Protein AF-A0A521U6N3-F1 (afdb_monomer_lite)

Foldseek 3Di:
DQAFADDPPPPDPPQPQCLCDKDWQAQRPVAPLRIWIQHSDHSVPPVVCPCRSLRIGHKAQAWADPVCPVVDDCVRHDDAPPQWDFDQPADPVHDNVPGHTMTHGPVSVVVVPDD

Structure (mmCIF, N/CA/C/O backbone):
data_AF-A0A521U6N3-F1
#
_entry.id   AF-A0A521U6N3-F1
#
loop_
_atom_site.group_PDB
_atom_site.id
_atom_site.type_symbol
_atom_site.label_atom_id
_atom_site.label_alt_id
_atom_site.label_comp_id
_atom_site.label_asym_id
_atom_site.label_entity_id
_atom_site.label_seq_id
_atom_site.pdbx_PDB_ins_code
_atom_site.Cartn_x
_atom_site.Cartn_y
_atom_site.Cartn_z
_atom_site.occupancy
_atom_site.B_iso_or_equiv
_atom_site.auth_seq_id
_atom_site.auth_comp_id
_atom_site.auth_asym_id
_atom_site.auth_atom_id
_atom_site.pdbx_PDB_model_num
ATOM 1 N N . MET A 1 1 ? 9.136 -0.551 5.743 1.00 61.78 1 MET A N 1
ATOM 2 C CA . MET A 1 1 ? 7.955 0.059 5.097 1.00 61.78 1 MET A CA 1
ATOM 3 C C . MET A 1 1 ? 6.687 -0.440 5.786 1.00 61.78 1 MET A C 1
ATOM 5 O O . MET A 1 1 ? 5.988 -1.273 5.239 1.00 61.78 1 MET A O 1
ATOM 9 N N . ASN A 1 2 ? 6.449 -0.045 7.038 1.00 62.97 2 ASN A N 1
ATOM 10 C CA . ASN A 1 2 ? 5.240 -0.460 7.767 1.00 62.97 2 ASN A CA 1
ATOM 11 C C . ASN A 1 2 ? 4.844 0.560 8.843 1.00 62.97 2 ASN A C 1
ATOM 13 O O . ASN A 1 2 ? 4.247 0.229 9.863 1.00 62.97 2 ASN A O 1
ATOM 17 N N . GLN A 1 3 ? 5.296 1.795 8.650 1.00 71.62 3 GLN A N 1
ATOM 18 C CA . GLN A 1 3 ? 4.918 2.891 9.517 1.00 71.62 3 GLN A CA 1
ATOM 19 C C . GLN A 1 3 ? 3.553 3.394 9.045 1.00 71.62 3 GLN A C 1
ATOM 21 O O . GLN A 1 3 ? 3.327 3.429 7.827 1.00 71.62 3 GLN A O 1
ATOM 26 N N . PRO A 1 4 ? 2.649 3.739 9.974 1.00 71.81 4 PRO A N 1
ATOM 27 C CA . PRO A 1 4 ? 1.439 4.451 9.609 1.00 71.81 4 PRO A CA 1
ATOM 28 C C . PRO A 1 4 ? 1.860 5.767 8.953 1.00 71.81 4 PRO A C 1
ATOM 30 O O . PRO A 1 4 ? 2.700 6.486 9.491 1.00 71.81 4 PRO A O 1
ATOM 33 N N . CYS A 1 5 ? 1.319 6.036 7.772 1.00 79.81 5 CYS A N 1
ATOM 34 C CA . CYS A 1 5 ? 1.423 7.341 7.133 1.00 79.81 5 CYS A CA 1
ATOM 35 C C . CYS A 1 5 ? 0.112 8.095 7.323 1.00 79.81 5 CYS A C 1
ATOM 37 O O . CYS A 1 5 ? -0.946 7.491 7.536 1.00 79.81 5 CYS A O 1
ATOM 39 N N . SER A 1 6 ? 0.178 9.416 7.259 1.00 75.62 6 SER A N 1
ATOM 40 C CA . SER A 1 6 ? -0.992 10.265 7.191 1.00 75.62 6 SER A CA 1
ATOM 41 C C . SER A 1 6 ? -1.147 10.741 5.747 1.00 75.62 6 SER A C 1
ATOM 43 O O . SER A 1 6 ? -0.344 11.557 5.306 1.00 75.62 6 SER A O 1
ATOM 45 N N . PRO A 1 7 ? -2.167 10.282 4.998 1.00 71.25 7 PRO A N 1
ATOM 46 C CA . PRO A 1 7 ? -2.418 10.835 3.670 1.00 71.25 7 PRO A CA 1
ATOM 47 C C . PRO A 1 7 ? -2.572 12.359 3.790 1.00 71.25 7 PRO A C 1
ATOM 49 O O . PRO A 1 7 ? -3.298 12.865 4.657 1.00 71.25 7 PRO A O 1
ATOM 52 N N . GLY A 1 8 ? -1.795 13.098 3.004 1.00 58.94 8 GLY A N 1
ATOM 53 C CA . GLY A 1 8 ? -1.616 14.533 3.169 1.00 58.94 8 GLY A CA 1
ATOM 54 C C . GLY A 1 8 ? -2.814 15.302 2.627 1.00 58.94 8 GLY A C 1
ATOM 55 O O . GLY A 1 8 ? -3.023 15.297 1.427 1.00 58.94 8 GLY A O 1
ATOM 56 N N . ARG A 1 9 ? -3.565 15.974 3.517 1.00 50.97 9 ARG A N 1
ATOM 57 C CA . ARG A 1 9 ? -4.630 16.995 3.310 1.00 50.97 9 ARG A CA 1
ATOM 58 C C . ARG A 1 9 ? -5.780 16.743 2.313 1.00 50.97 9 ARG A C 1
ATOM 60 O O . ARG A 1 9 ? -6.841 17.317 2.538 1.00 50.97 9 ARG A O 1
ATOM 67 N N . ASP A 1 10 ? -5.648 15.871 1.326 1.00 51.84 10 ASP A N 1
ATOM 68 C CA . ASP A 1 10 ? -6.669 15.566 0.316 1.00 51.84 10 ASP A CA 1
ATOM 69 C C . ASP A 1 10 ? -7.315 14.183 0.530 1.00 51.84 10 ASP A C 1
ATOM 71 O O . ASP A 1 10 ? -8.370 13.888 -0.022 1.00 51.84 10 ASP A O 1
ATOM 75 N N . GLY A 1 11 ? -6.753 13.365 1.429 1.00 48.72 11 GLY A N 1
ATOM 76 C CA . GLY A 1 11 ? -7.318 12.088 1.889 1.00 48.72 11 GLY A CA 1
ATOM 77 C C . GLY A 1 11 ? -8.382 12.214 2.986 1.00 48.72 11 GLY A C 1
ATOM 78 O O . GLY A 1 11 ? -8.493 11.322 3.817 1.00 48.72 11 GLY A O 1
ATOM 79 N N . GLY A 1 12 ? -9.124 13.325 3.025 1.00 47.41 12 GLY A N 1
ATOM 80 C CA . GLY A 1 12 ? -10.307 13.479 3.873 1.00 47.41 12 GLY A CA 1
ATOM 81 C C . GLY A 1 12 ? -10.032 13.984 5.292 1.00 47.41 12 GLY A C 1
ATOM 82 O O . GLY A 1 12 ? -9.878 13.222 6.235 1.00 47.41 12 GLY A O 1
ATOM 83 N N . SER A 1 13 ? -10.174 15.295 5.495 1.00 45.72 13 SER A N 1
ATOM 84 C CA . SER A 1 13 ? -10.629 15.821 6.798 1.00 45.72 13 SER A CA 1
ATOM 85 C C . SER A 1 13 ? -12.139 15.560 7.021 1.00 45.72 13 SER A C 1
ATOM 87 O O . SER A 1 13 ? -12.765 16.250 7.820 1.00 45.72 13 SER A O 1
ATOM 89 N N . ALA A 1 14 ? -12.744 14.621 6.272 1.00 47.56 14 ALA A N 1
ATOM 90 C CA . ALA A 1 14 ? -14.192 14.512 6.092 1.00 47.56 14 ALA A CA 1
ATOM 91 C C . ALA A 1 14 ? -14.734 13.103 5.730 1.00 47.56 14 ALA A C 1
ATOM 93 O O . ALA A 1 14 ? -15.757 13.033 5.058 1.00 47.56 14 ALA A O 1
ATOM 94 N N . GLY A 1 15 ? -14.135 11.979 6.148 1.00 52.16 15 GLY A N 1
ATOM 95 C CA . GLY A 1 15 ? -14.867 10.698 6.071 1.00 52.16 15 GLY A CA 1
ATOM 96 C C . GLY A 1 15 ? -14.898 10.005 4.699 1.00 52.16 15 GLY A C 1
ATOM 97 O O . GLY A 1 15 ? -15.759 9.157 4.491 1.00 52.16 15 GLY A O 1
ATOM 98 N N . CYS A 1 16 ? -14.050 10.375 3.729 1.00 65.50 16 CYS A N 1
ATOM 99 C CA . CYS A 1 16 ? -14.306 10.077 2.307 1.00 65.50 16 CYS A CA 1
ATOM 100 C C . CYS A 1 16 ? -13.949 8.660 1.823 1.00 65.50 16 CYS A C 1
ATOM 102 O O . CYS A 1 16 ? -14.332 8.318 0.708 1.00 65.50 16 CYS A O 1
ATOM 104 N N . PHE A 1 17 ? -13.207 7.842 2.578 1.00 77.00 17 PHE A N 1
ATOM 105 C CA . PHE A 1 17 ? -12.849 6.500 2.100 1.00 77.00 17 PHE A CA 1
ATOM 106 C C . PHE A 1 17 ? -13.985 5.502 2.351 1.00 77.00 17 PHE A C 1
ATOM 108 O O . PHE A 1 17 ? -14.283 5.148 3.495 1.00 77.00 17 PHE A O 1
ATOM 115 N N . LEU A 1 18 ? -14.581 4.992 1.268 1.00 76.94 18 LEU A N 1
ATOM 116 C CA . LEU A 1 18 ? -15.754 4.109 1.315 1.00 76.94 18 LEU A CA 1
ATOM 117 C C . LEU A 1 18 ? -15.411 2.627 1.551 1.00 76.94 18 LEU A C 1
ATOM 119 O O . LEU A 1 18 ? -16.241 1.749 1.324 1.00 76.94 18 LEU A O 1
ATOM 123 N N . GLY A 1 19 ? -14.171 2.298 1.930 1.00 79.94 19 GLY A N 1
ATOM 124 C CA . GLY A 1 19 ? -13.740 0.907 2.129 1.00 79.94 19 GLY A CA 1
ATOM 125 C C . GLY A 1 19 ? -13.590 0.075 0.854 1.00 79.94 19 GLY A C 1
ATOM 126 O O . GLY A 1 19 ? -13.139 -1.064 0.910 1.00 79.94 19 GLY A O 1
ATOM 127 N N . THR A 1 20 ? -13.931 0.619 -0.309 1.00 79.00 20 THR A N 1
ATOM 128 C CA . THR A 1 20 ? -13.835 -0.074 -1.605 1.00 79.00 20 THR A CA 1
ATOM 129 C C . THR A 1 20 ? -12.687 0.449 -2.460 1.00 79.00 20 THR A C 1
ATOM 131 O O . THR A 1 20 ? -12.173 -0.262 -3.326 1.00 79.00 20 THR A O 1
ATOM 134 N N . GLU A 1 21 ? -12.234 1.663 -2.170 1.00 80.00 21 GLU A N 1
ATOM 135 C CA . GLU A 1 21 ? -11.248 2.386 -2.957 1.00 80.00 21 GLU A CA 1
ATOM 136 C C . GLU A 1 21 ? -9.821 2.109 -2.484 1.00 80.00 21 GLU A C 1
ATOM 138 O O . GLU A 1 21 ? -9.553 1.799 -1.319 1.00 80.00 21 GLU A O 1
ATOM 143 N N . ILE A 1 22 ? -8.883 2.228 -3.420 1.00 85.56 22 ILE A N 1
ATOM 144 C CA . ILE A 1 22 ? -7.454 2.145 -3.149 1.00 85.56 22 ILE A CA 1
ATOM 145 C C . ILE A 1 22 ? -6.841 3.482 -3.547 1.00 85.56 22 ILE A C 1
ATOM 147 O O . ILE A 1 22 ? -6.872 3.861 -4.720 1.00 85.56 22 ILE A O 1
ATOM 151 N N . TYR A 1 23 ? -6.268 4.185 -2.577 1.00 85.62 23 TYR A N 1
ATOM 152 C CA . TYR A 1 23 ? -5.617 5.468 -2.795 1.00 85.62 23 TYR A CA 1
ATOM 153 C C . TYR A 1 23 ? -4.108 5.330 -2.605 1.00 85.62 23 TYR A C 1
ATOM 155 O O . TYR A 1 23 ? -3.632 4.760 -1.622 1.00 85.62 23 TYR A O 1
ATOM 163 N N . ILE A 1 24 ? -3.357 5.820 -3.589 1.00 85.81 24 ILE A N 1
ATOM 164 C CA . ILE A 1 24 ? -1.898 5.742 -3.640 1.00 85.81 24 ILE A CA 1
ATOM 165 C C . ILE A 1 24 ? -1.382 7.170 -3.698 1.00 85.81 24 ILE A C 1
ATOM 167 O O . ILE A 1 24 ? -1.523 7.848 -4.714 1.00 85.81 24 ILE A O 1
ATOM 171 N N . GLU A 1 25 ? -0.749 7.604 -2.621 1.00 84.75 25 GLU A N 1
ATOM 172 C CA . GLU A 1 25 ? -0.083 8.892 -2.563 1.00 84.75 25 GLU A CA 1
ATOM 173 C C . GLU A 1 25 ? 1.408 8.699 -2.809 1.00 84.75 25 GLU A C 1
ATOM 175 O O . GLU A 1 25 ? 2.103 7.990 -2.079 1.00 84.75 25 GLU A O 1
ATOM 180 N N . THR A 1 26 ? 1.909 9.337 -3.858 1.00 81.50 26 THR A N 1
ATOM 181 C CA . THR A 1 26 ? 3.346 9.439 -4.112 1.00 81.50 26 THR A CA 1
ATOM 182 C C . THR A 1 26 ? 3.882 10.757 -3.587 1.00 81.50 26 THR A C 1
ATOM 184 O O . THR A 1 26 ? 3.194 11.766 -3.664 1.00 81.50 26 THR A O 1
ATOM 187 N N . GLN A 1 27 ? 5.153 10.766 -3.185 1.00 81.81 27 GLN A N 1
ATOM 188 C CA . GLN A 1 27 ? 5.865 11.906 -2.595 1.00 81.81 27 GLN A CA 1
ATOM 189 C C . GLN A 1 27 ? 5.542 12.169 -1.112 1.00 81.81 27 GLN A C 1
ATOM 191 O O . GLN A 1 27 ? 5.907 13.219 -0.588 1.00 81.81 27 GLN A O 1
ATOM 196 N N . SER A 1 28 ? 4.961 11.198 -0.400 1.00 82.44 28 SER A N 1
ATOM 197 C CA . SER A 1 28 ? 4.711 11.305 1.044 1.00 82.44 28 SER A CA 1
ATOM 198 C C . SER A 1 28 ? 6.028 11.373 1.825 1.00 82.44 28 SER A C 1
ATOM 200 O O . SER A 1 28 ? 6.813 10.424 1.828 1.00 82.44 28 SER A O 1
ATOM 202 N N . LEU A 1 29 ? 6.275 12.487 2.515 1.00 83.31 29 LEU A N 1
ATOM 203 C CA . LEU A 1 29 ? 7.526 12.717 3.256 1.00 83.31 29 LEU A CA 1
ATOM 204 C C . LEU A 1 29 ? 7.670 11.832 4.503 1.00 83.31 29 LEU A C 1
ATOM 206 O O . LEU A 1 29 ? 8.778 11.626 4.990 1.00 83.31 29 LEU A O 1
ATOM 210 N N . GLU A 1 30 ? 6.565 11.278 4.995 1.00 81.44 30 GLU A N 1
ATOM 211 C CA . GLU A 1 30 ? 6.539 10.370 6.146 1.00 81.44 30 GLU A CA 1
ATOM 212 C C . GLU A 1 30 ? 7.070 8.973 5.800 1.00 81.44 30 GLU A C 1
ATOM 214 O O . GLU A 1 30 ? 7.554 8.241 6.664 1.00 81.44 30 GLU A O 1
ATOM 219 N N . CYS A 1 31 ? 7.011 8.594 4.522 1.00 84.19 31 CYS A N 1
ATOM 220 C CA . CYS A 1 31 ? 7.436 7.285 4.064 1.00 84.19 31 CYS A CA 1
ATOM 221 C C . CYS A 1 31 ? 8.847 7.344 3.486 1.00 84.19 31 CYS A C 1
ATOM 223 O O . CYS A 1 31 ? 9.121 8.088 2.549 1.00 84.19 31 CYS A O 1
ATOM 225 N N . ARG A 1 32 ? 9.737 6.454 3.944 1.00 82.44 32 ARG A N 1
ATOM 226 C CA . ARG A 1 32 ? 11.086 6.302 3.358 1.00 82.44 32 ARG A CA 1
ATOM 227 C C . ARG A 1 32 ? 11.049 6.003 1.853 1.00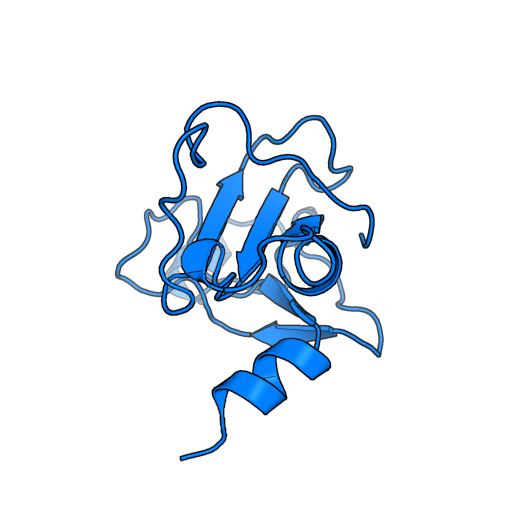 82.44 32 ARG A C 1
ATOM 229 O O . ARG A 1 32 ? 11.912 6.447 1.107 1.00 82.44 32 ARG A O 1
ATOM 236 N N . SER A 1 33 ? 10.046 5.247 1.426 1.00 80.56 33 SER A N 1
ATOM 237 C CA . SER A 1 33 ? 9.737 4.919 0.030 1.00 80.56 33 SER A CA 1
ATOM 238 C C . SER A 1 33 ? 8.978 6.021 -0.712 1.00 80.56 33 SER A C 1
ATOM 240 O O . SER A 1 33 ? 8.728 5.877 -1.903 1.00 80.56 33 SER A O 1
ATOM 242 N N . ARG A 1 34 ? 8.585 7.094 -0.017 1.00 85.12 34 ARG A N 1
ATOM 243 C CA . ARG A 1 34 ? 7.737 8.186 -0.506 1.00 85.12 34 ARG A CA 1
ATOM 244 C C . ARG A 1 34 ? 6.359 7.763 -1.009 1.00 85.12 34 ARG A C 1
ATOM 246 O O . ARG A 1 34 ? 5.747 8.501 -1.773 1.00 85.12 34 ARG A O 1
ATOM 253 N N . ILE A 1 35 ? 5.888 6.579 -0.627 1.00 86.44 35 ILE A N 1
ATOM 254 C CA . ILE A 1 35 ? 4.599 6.050 -1.070 1.00 86.44 35 ILE A CA 1
ATOM 255 C C . ILE A 1 35 ? 3.758 5.712 0.158 1.00 86.44 35 ILE A C 1
ATOM 257 O O . ILE A 1 35 ? 4.104 4.798 0.915 1.00 86.44 35 ILE A O 1
ATOM 261 N N . CYS A 1 36 ? 2.653 6.431 0.326 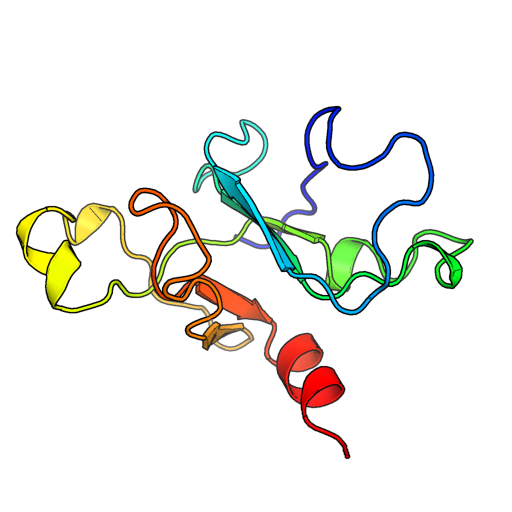1.00 88.44 36 CYS A N 1
ATOM 262 C CA . CYS A 1 36 ? 1.603 6.105 1.281 1.00 88.44 36 CYS A CA 1
ATOM 263 C C . CYS A 1 36 ? 0.462 5.398 0.542 1.00 88.44 36 CYS A C 1
ATOM 265 O O . CYS A 1 36 ? -0.007 5.865 -0.496 1.00 88.44 36 CYS A O 1
ATOM 267 N N . LEU A 1 37 ? 0.040 4.244 1.054 1.00 88.50 37 LEU A N 1
ATOM 268 C CA . LEU A 1 37 ? -1.057 3.467 0.487 1.00 88.50 37 LEU A CA 1
ATOM 269 C C . LEU A 1 37 ? -2.201 3.401 1.487 1.00 88.50 37 LEU A C 1
ATOM 271 O O . LEU A 1 37 ? -2.001 3.013 2.637 1.00 88.50 37 LEU A O 1
ATOM 275 N N . VAL A 1 38 ? -3.396 3.716 1.001 1.00 88.25 38 VAL A N 1
ATOM 276 C CA . VAL A 1 38 ? -4.674 3.492 1.670 1.00 88.25 38 VAL A CA 1
ATOM 277 C C . VAL A 1 38 ? -5.384 2.384 0.906 1.00 88.25 38 VAL A C 1
ATOM 279 O O . VAL A 1 38 ? -5.813 2.568 -0.232 1.00 88.25 38 VAL A O 1
ATOM 282 N N . TYR A 1 39 ? -5.478 1.207 1.511 1.00 87.75 39 TYR A N 1
ATOM 283 C CA . TYR A 1 39 ? -6.080 0.040 0.883 1.00 87.75 39 TYR A CA 1
ATOM 284 C C . TYR A 1 39 ? -7.455 -0.237 1.482 1.00 87.75 39 TYR A C 1
ATOM 286 O O . TYR A 1 39 ? -7.533 -0.786 2.581 1.00 87.75 39 TYR A O 1
ATOM 294 N N . ARG A 1 40 ? -8.537 0.088 0.760 1.00 86.00 40 ARG A N 1
ATOM 295 C CA . ARG A 1 40 ? -9.912 -0.287 1.132 1.00 86.00 40 ARG A CA 1
ATOM 296 C C . ARG A 1 40 ? -10.257 0.070 2.580 1.00 86.00 40 ARG A C 1
ATOM 298 O O . ARG A 1 40 ? -10.776 -0.756 3.320 1.00 86.00 40 ARG A O 1
ATOM 305 N N . TYR A 1 41 ? -9.884 1.271 3.014 1.00 85.56 41 TYR A N 1
ATOM 306 C CA . TYR A 1 41 ? -10.097 1.723 4.388 1.00 85.56 41 TYR A CA 1
ATOM 307 C C . TYR A 1 41 ? -11.547 2.206 4.566 1.00 85.56 41 TYR A C 1
ATOM 309 O O . TYR A 1 41 ? -11.930 3.149 3.877 1.00 85.56 41 TYR A O 1
ATOM 317 N N . PRO A 1 42 ? -12.377 1.571 5.415 1.00 82.00 42 PRO A N 1
ATOM 318 C CA . PRO A 1 42 ? -13.777 1.952 5.577 1.00 82.00 42 PRO A CA 1
ATOM 319 C C . PRO A 1 42 ? -13.927 2.967 6.718 1.00 82.00 42 PRO A C 1
ATOM 321 O O . PRO A 1 42 ? -14.328 2.616 7.832 1.00 82.00 42 PRO A O 1
ATOM 324 N N . GLU A 1 43 ? -13.603 4.231 6.441 1.00 79.06 43 GLU A N 1
ATOM 325 C CA . GLU A 1 43 ? -13.563 5.290 7.462 1.00 79.06 43 GLU A CA 1
ATOM 326 C C . GLU A 1 43 ? -14.931 5.514 8.133 1.00 79.06 43 GLU A C 1
ATOM 328 O O . GLU A 1 43 ? -14.992 5.753 9.337 1.00 79.06 43 GLU A O 1
ATOM 333 N N . GLU A 1 44 ? -16.035 5.328 7.398 1.00 77.88 44 GLU A N 1
ATOM 334 C CA . GLU A 1 44 ? -17.405 5.430 7.933 1.00 77.88 44 GLU A CA 1
ATOM 335 C C . GLU A 1 44 ? -17.672 4.443 9.088 1.00 77.88 44 GLU A C 1
ATOM 337 O O . GLU A 1 44 ? -18.404 4.740 10.039 1.00 77.88 44 GLU A O 1
ATOM 342 N N . THR A 1 45 ? -17.051 3.263 9.023 1.00 78.69 45 THR A N 1
ATOM 343 C CA . THR A 1 45 ? -17.245 2.190 10.007 1.00 78.69 45 THR A CA 1
ATOM 344 C C . THR A 1 45 ? -16.147 2.145 11.072 1.00 78.69 45 THR A C 1
ATOM 346 O O . THR A 1 45 ? -16.408 1.687 12.185 1.00 78.69 45 THR A O 1
ATOM 349 N N . ASP A 1 46 ? -14.953 2.684 10.794 1.00 80.31 46 ASP A N 1
ATOM 350 C CA . ASP A 1 46 ? -13.825 2.746 11.735 1.00 80.31 46 ASP A CA 1
ATOM 351 C C . ASP A 1 46 ? -13.866 4.014 12.607 1.00 80.31 46 ASP A C 1
ATOM 353 O O . ASP A 1 46 ? -12.957 4.844 12.606 1.00 80.31 46 ASP A O 1
ATOM 357 N N . ARG A 1 47 ? -14.936 4.167 13.399 1.00 72.00 47 ARG A N 1
ATOM 358 C CA . ARG A 1 47 ? -15.166 5.361 14.245 1.00 72.00 47 ARG A CA 1
ATOM 359 C C . ARG A 1 47 ? -14.055 5.639 15.261 1.00 72.00 47 ARG A C 1
ATOM 361 O O . ARG A 1 47 ? -13.940 6.762 15.745 1.00 72.00 47 ARG A O 1
ATOM 368 N N . THR A 1 48 ? -13.288 4.618 15.636 1.00 76.88 48 THR A N 1
ATOM 369 C CA . THR A 1 48 ? -12.183 4.723 16.597 1.00 76.88 48 THR A CA 1
ATOM 370 C C . THR A 1 48 ? -10.821 4.886 15.920 1.00 76.88 48 THR A C 1
ATOM 372 O O . THR A 1 48 ? -9.842 5.145 16.619 1.00 76.88 48 THR A O 1
ATOM 375 N N . GLY A 1 49 ? -10.735 4.750 14.590 1.00 74.69 49 GLY A N 1
ATOM 376 C CA . GLY A 1 49 ? -9.471 4.781 13.849 1.00 74.69 49 GLY A CA 1
ATOM 377 C C . GLY A 1 49 ? -8.558 3.580 14.135 1.00 74.69 49 GLY A C 1
ATOM 378 O O . GLY A 1 49 ? -7.345 3.668 13.922 1.00 74.69 49 GLY A O 1
ATOM 379 N N . ALA A 1 50 ? -9.099 2.491 14.689 1.00 80.06 50 ALA A N 1
ATOM 380 C CA . ALA A 1 50 ? -8.320 1.336 15.131 1.00 80.06 50 ALA A CA 1
ATOM 381 C C . ALA A 1 50 ? -7.845 0.471 13.953 1.00 80.06 50 ALA A C 1
ATOM 383 O O . ALA A 1 50 ? -6.765 -0.126 14.013 1.00 80.06 50 ALA A O 1
ATOM 384 N N . GLU A 1 51 ? -8.618 0.435 12.867 1.00 80.50 51 GLU A N 1
ATOM 385 C CA . GLU A 1 51 ? -8.271 -0.293 11.648 1.00 80.50 51 GLU A CA 1
ATOM 386 C C . GLU A 1 51 ? -7.386 0.540 10.717 1.00 80.50 51 GLU A C 1
ATOM 388 O O . GLU A 1 51 ? -6.622 -0.023 9.928 1.00 80.50 51 GLU A O 1
ATOM 393 N N . ARG A 1 52 ? -7.389 1.871 10.853 1.00 80.75 52 ARG A N 1
ATOM 394 C CA . ARG A 1 52 ? -6.538 2.788 10.080 1.00 80.75 52 ARG A CA 1
ATOM 395 C C . ARG A 1 52 ? -5.090 2.312 9.885 1.00 80.75 52 ARG A C 1
ATOM 397 O O . ARG A 1 52 ? -4.686 2.219 8.733 1.00 80.75 52 ARG A O 1
ATOM 404 N N . PRO A 1 53 ? -4.297 1.927 10.905 1.00 80.12 53 PRO A N 1
ATOM 405 C CA . PRO A 1 53 ? -2.917 1.458 10.697 1.00 80.12 53 PRO A CA 1
ATOM 406 C C . PRO A 1 53 ? -2.790 0.121 9.938 1.00 80.12 53 PRO A C 1
ATOM 408 O O . PRO A 1 53 ? -1.691 -0.248 9.516 1.00 80.12 53 PRO A O 1
ATOM 411 N N . LYS A 1 54 ? -3.879 -0.640 9.776 1.00 82.81 54 LYS A N 1
ATOM 412 C CA . LYS A 1 54 ? -3.901 -1.880 8.985 1.00 82.81 54 LYS A CA 1
ATOM 413 C C . LYS A 1 54 ? -4.163 -1.610 7.510 1.00 82.81 54 LYS A C 1
ATOM 415 O O . LYS A 1 54 ? -3.651 -2.351 6.675 1.00 82.81 54 LYS A O 1
ATOM 420 N N . HIS A 1 55 ? -4.926 -0.563 7.205 1.00 86.12 55 HIS A N 1
ATOM 421 C CA . HIS A 1 55 ? -5.296 -0.175 5.844 1.00 86.12 55 HIS A CA 1
ATOM 422 C C . HIS A 1 55 ? -4.432 0.960 5.282 1.00 86.12 55 HIS A C 1
ATOM 424 O O . HIS A 1 55 ? -4.252 1.040 4.070 1.00 86.12 55 HIS A O 1
ATOM 430 N N . VAL A 1 56 ? -3.888 1.811 6.153 1.00 86.56 56 VAL A N 1
ATOM 431 C CA . VAL A 1 56 ? -3.083 2.990 5.831 1.00 86.56 56 VAL A CA 1
ATOM 432 C C . VAL A 1 56 ? -1.661 2.781 6.325 1.00 86.56 56 VAL A C 1
ATOM 434 O O . VAL A 1 56 ? -1.391 2.765 7.529 1.00 86.56 56 VAL A O 1
ATOM 437 N N . TYR A 1 57 ? -0.733 2.612 5.391 1.00 88.44 57 TYR A N 1
ATOM 438 C CA . TYR A 1 57 ? 0.662 2.352 5.721 1.00 88.44 57 TYR A CA 1
ATOM 439 C C . TYR A 1 57 ? 1.604 2.755 4.591 1.00 88.44 57 TYR A C 1
ATOM 441 O O . TYR A 1 57 ? 1.263 2.755 3.406 1.00 88.44 57 TYR A O 1
ATOM 449 N N . CYS A 1 58 ? 2.846 3.049 4.967 1.00 89.00 58 CYS A N 1
ATOM 450 C CA . CYS A 1 58 ? 3.918 3.233 4.005 1.0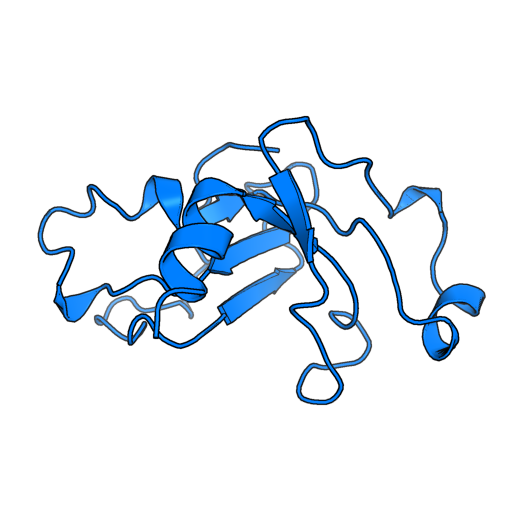0 89.00 58 CYS A CA 1
ATOM 451 C C . CYS A 1 58 ? 4.197 1.926 3.270 1.00 89.00 58 CYS A C 1
ATOM 453 O O . CYS A 1 58 ? 4.599 0.940 3.892 1.00 89.00 58 CYS A O 1
ATOM 455 N N . THR A 1 59 ? 4.071 1.943 1.949 1.00 89.25 59 THR A N 1
ATOM 456 C CA . THR A 1 59 ? 4.391 0.810 1.079 1.00 89.25 59 THR A CA 1
ATOM 457 C C . THR A 1 59 ? 5.504 1.180 0.105 1.00 89.25 59 THR A C 1
ATOM 459 O O . THR A 1 59 ? 6.036 2.284 0.133 1.00 89.25 59 THR A O 1
ATOM 462 N N . CYS A 1 60 ? 5.895 0.259 -0.755 1.00 88.56 60 CYS A N 1
ATOM 463 C CA . CYS A 1 60 ? 6.812 0.502 -1.847 1.00 88.56 60 CYS A CA 1
ATOM 464 C C . CYS A 1 60 ? 6.342 -0.264 -3.088 1.00 88.56 60 CYS A C 1
ATOM 466 O O . CYS A 1 60 ? 5.549 -1.209 -3.005 1.00 88.56 60 CYS A O 1
ATOM 468 N N . ARG A 1 61 ? 6.791 0.200 -4.253 1.00 88.81 61 ARG A N 1
ATOM 469 C CA . ARG A 1 61 ? 6.467 -0.411 -5.543 1.00 88.81 61 ARG A CA 1
ATOM 470 C C . ARG A 1 61 ? 7.322 -1.663 -5.693 1.00 88.81 61 ARG A C 1
ATOM 472 O O . ARG A 1 61 ? 8.526 -1.589 -5.504 1.00 88.81 61 ARG A O 1
ATOM 479 N N . CYS A 1 62 ? 6.715 -2.797 -5.997 1.00 89.94 62 CYS A N 1
ATOM 480 C CA . CYS A 1 62 ? 7.401 -4.087 -6.126 1.00 89.94 62 CYS A CA 1
ATOM 481 C C . CYS A 1 62 ? 7.426 -4.602 -7.565 1.00 89.94 62 CYS A C 1
ATOM 483 O O . CYS A 1 62 ? 8.170 -5.523 -7.884 1.00 89.94 62 CYS A O 1
ATOM 485 N N . GLY A 1 63 ? 6.632 -3.999 -8.448 1.00 87.00 63 GLY A N 1
ATOM 486 C CA . GLY A 1 63 ? 6.624 -4.337 -9.860 1.00 87.00 63 GLY A CA 1
ATOM 487 C C . GLY A 1 63 ? 6.021 -3.227 -10.699 1.00 87.00 63 GLY A C 1
ATOM 488 O O . GLY A 1 63 ? 5.248 -2.398 -10.215 1.00 87.00 63 GLY A O 1
ATOM 489 N N . VAL A 1 64 ? 6.367 -3.225 -11.978 1.00 84.81 64 VAL A N 1
ATOM 490 C CA . VAL A 1 64 ? 5.785 -2.342 -12.989 1.00 84.81 64 VAL A CA 1
ATOM 491 C C . VAL A 1 64 ? 5.296 -3.183 -14.154 1.00 84.81 64 VAL A C 1
ATOM 493 O O . VAL A 1 64 ? 5.875 -4.240 -14.415 1.00 84.81 64 VAL A O 1
ATOM 496 N N . PRO A 1 65 ? 4.238 -2.757 -14.859 1.00 80.19 65 PRO A N 1
ATOM 497 C CA . PRO A 1 65 ? 3.848 -3.441 -16.076 1.00 80.19 65 PRO A CA 1
ATOM 498 C C . PRO A 1 65 ? 4.994 -3.355 -17.099 1.00 80.19 65 PRO A C 1
ATOM 500 O O . PRO A 1 65 ? 5.718 -2.355 -17.122 1.00 80.19 65 PRO A O 1
ATOM 503 N N . PRO A 1 66 ? 5.15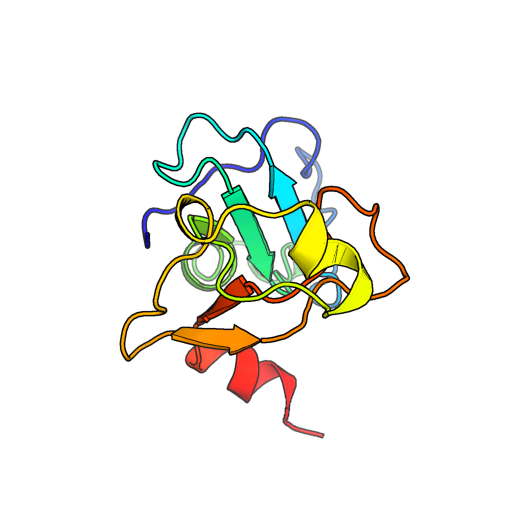9 -4.369 -17.967 1.00 75.50 66 PRO A N 1
ATOM 504 C CA . PRO A 1 66 ? 6.263 -4.432 -18.928 1.00 75.50 66 PRO A CA 1
ATOM 505 C C . PRO A 1 66 ? 6.305 -3.220 -19.868 1.00 75.50 66 PRO A C 1
ATOM 507 O O . PRO A 1 66 ? 7.381 -2.810 -20.292 1.00 75.50 66 PRO A O 1
ATOM 510 N N . SER A 1 67 ? 5.155 -2.590 -20.123 1.00 72.88 67 SER A N 1
ATOM 511 C CA . SER A 1 67 ? 5.042 -1.344 -20.888 1.00 72.88 67 SER A CA 1
ATOM 512 C C . SER A 1 67 ? 5.767 -0.147 -20.256 1.00 72.88 67 SER A C 1
ATOM 514 O O . SER A 1 67 ? 6.179 0.753 -20.976 1.00 72.88 67 SER A O 1
ATOM 516 N N . LEU A 1 68 ? 5.952 -0.138 -18.931 1.00 72.12 68 LEU A N 1
ATOM 517 C CA . LEU A 1 68 ? 6.630 0.923 -18.170 1.00 72.12 68 LEU A CA 1
ATOM 518 C C . LEU A 1 68 ? 7.973 0.460 -17.580 1.00 72.12 68 LEU A C 1
ATOM 520 O O . LEU A 1 68 ? 8.651 1.222 -16.892 1.00 72.12 68 LEU A O 1
ATOM 524 N N . ALA A 1 69 ? 8.373 -0.788 -17.837 1.00 70.00 69 ALA A N 1
ATOM 525 C CA . ALA A 1 69 ? 9.637 -1.336 -17.352 1.00 70.00 69 ALA A CA 1
ATOM 526 C C . ALA A 1 69 ? 10.848 -0.630 -17.976 1.00 70.00 69 ALA A C 1
ATOM 528 O O . ALA A 1 69 ? 11.835 -0.402 -17.290 1.00 70.00 69 ALA A O 1
ATOM 529 N N . ALA A 1 70 ? 10.749 -0.207 -19.240 1.00 64.88 70 ALA A N 1
ATOM 530 C CA . ALA A 1 70 ? 11.824 0.512 -19.928 1.00 64.88 70 ALA A CA 1
ATOM 531 C C . ALA A 1 70 ? 12.128 1.896 -19.322 1.00 64.88 70 ALA A C 1
ATOM 533 O O . ALA A 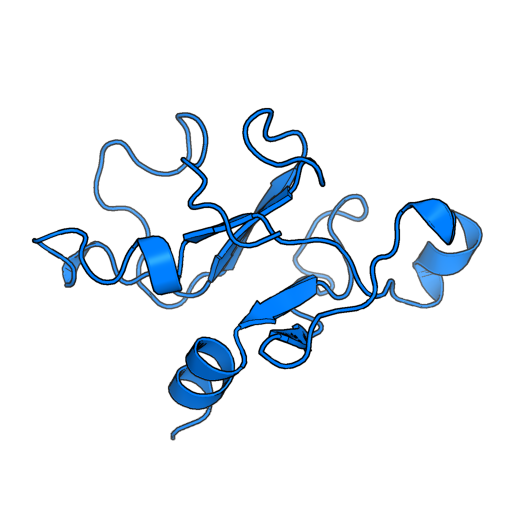1 70 ? 13.218 2.425 -19.516 1.00 64.88 70 ALA A O 1
ATOM 534 N N . THR A 1 71 ? 11.172 2.485 -18.600 1.00 65.25 71 THR A N 1
ATOM 535 C CA . THR A 1 71 ? 11.294 3.812 -17.978 1.00 65.25 71 THR A CA 1
ATOM 536 C C . THR A 1 71 ? 11.428 3.746 -16.457 1.00 65.25 71 THR A C 1
ATOM 538 O O . THR A 1 71 ? 11.597 4.782 -15.815 1.00 65.25 71 THR A O 1
ATOM 541 N N . THR A 1 72 ? 11.364 2.547 -15.864 1.00 67.69 72 THR A N 1
ATOM 542 C CA . THR A 1 72 ? 11.461 2.364 -14.414 1.00 67.69 72 THR A CA 1
ATOM 543 C C . THR A 1 72 ? 12.762 1.668 -14.044 1.00 67.69 72 THR A C 1
ATOM 545 O O . THR A 1 72 ? 12.974 0.502 -14.357 1.00 67.69 72 THR A O 1
ATOM 548 N N . GLU A 1 73 ? 13.599 2.372 -13.291 1.00 68.94 73 GLU A N 1
ATOM 549 C CA . GLU A 1 73 ? 14.817 1.820 -12.704 1.00 68.94 73 GLU A CA 1
ATOM 550 C C . GLU A 1 73 ? 14.488 0.750 -11.649 1.00 68.94 73 GLU A C 1
ATOM 552 O O . GLU A 1 73 ? 13.680 0.976 -10.742 1.00 68.94 73 GLU A O 1
ATOM 557 N N . SER A 1 74 ? 15.181 -0.392 -11.700 1.00 67.69 74 SER A N 1
ATOM 558 C CA . SER A 1 74 ? 15.046 -1.480 -10.715 1.00 67.69 74 SER A CA 1
ATOM 559 C C . SER A 1 74 ? 15.323 -1.025 -9.277 1.00 67.69 74 SER A C 1
ATOM 561 O O . SER A 1 74 ? 14.777 -1.590 -8.337 1.00 67.69 74 SER A O 1
ATOM 563 N N . SER A 1 75 ? 16.116 0.037 -9.101 1.00 68.50 75 SER A N 1
ATOM 564 C CA . SER A 1 75 ? 16.412 0.675 -7.810 1.00 68.50 75 SER A CA 1
ATOM 565 C C . SER A 1 75 ? 15.188 1.303 -7.129 1.00 68.50 75 SER A C 1
ATOM 567 O O . SER A 1 75 ? 15.221 1.584 -5.932 1.00 68.50 75 SER A O 1
ATOM 569 N N . VAL A 1 76 ? 14.108 1.544 -7.880 1.00 73.69 76 VAL A N 1
ATOM 570 C CA . VAL A 1 76 ? 12.833 2.077 -7.370 1.00 73.69 76 VAL A CA 1
ATOM 571 C C . VAL A 1 76 ? 11.916 0.944 -6.890 1.00 73.69 76 VAL A C 1
ATOM 573 O O . VAL A 1 76 ? 10.944 1.194 -6.173 1.00 73.69 76 VAL A O 1
ATOM 576 N N . LEU A 1 77 ? 12.230 -0.305 -7.256 1.00 84.25 77 LEU A N 1
ATOM 577 C CA . LEU A 1 77 ? 11.464 -1.481 -6.875 1.00 84.25 77 LEU A CA 1
ATOM 578 C C . LEU A 1 77 ? 11.993 -2.085 -5.579 1.00 84.25 77 LEU A C 1
ATOM 580 O O . LEU A 1 77 ? 13.192 -2.258 -5.377 1.00 84.25 77 LEU A O 1
ATOM 584 N N . CYS A 1 78 ? 11.070 -2.417 -4.690 1.00 86.19 78 CYS A N 1
ATOM 585 C CA . CYS A 1 78 ? 11.360 -3.072 -3.433 1.00 86.19 78 CYS A CA 1
ATOM 586 C C . CYS A 1 78 ? 10.892 -4.526 -3.444 1.00 86.19 78 CYS A C 1
ATOM 588 O O . CYS A 1 78 ? 9.875 -4.880 -4.044 1.00 86.19 78 CYS A O 1
ATOM 590 N N . THR A 1 79 ? 11.589 -5.354 -2.678 1.00 87.19 79 THR A N 1
ATOM 591 C CA . THR A 1 79 ? 11.109 -6.690 -2.337 1.00 87.19 79 THR A CA 1
ATOM 592 C C . THR A 1 79 ? 10.122 -6.584 -1.180 1.00 87.19 79 THR A C 1
ATOM 594 O O . THR A 1 79 ? 10.457 -6.043 -0.121 1.00 87.19 79 THR A O 1
ATOM 597 N N . CYS A 1 80 ? 8.905 -7.095 -1.369 1.00 87.44 80 CYS A N 1
ATOM 598 C CA . CYS A 1 80 ? 7.920 -7.141 -0.294 1.00 87.44 80 CYS A CA 1
ATOM 599 C C . CYS A 1 80 ? 8.384 -8.098 0.821 1.00 87.44 80 CYS A C 1
ATOM 601 O O . CYS A 1 80 ? 8.826 -9.205 0.516 1.00 87.44 80 CYS A O 1
ATOM 603 N N . PRO A 1 81 ? 8.296 -7.701 2.103 1.00 85.06 81 PRO A N 1
ATOM 604 C CA . PRO A 1 81 ? 8.566 -8.602 3.224 1.00 85.06 81 PRO A CA 1
ATOM 605 C C . PRO A 1 81 ? 7.459 -9.662 3.372 1.00 85.06 81 PRO A C 1
ATOM 607 O O . PRO A 1 81 ? 6.377 -9.496 2.821 1.00 85.06 81 PRO A O 1
ATOM 610 N N . GLU A 1 82 ? 7.688 -10.713 4.167 1.00 81.19 82 GLU A N 1
ATOM 611 C CA . GLU A 1 82 ? 6.824 -11.916 4.228 1.00 81.19 82 GLU A CA 1
ATOM 612 C C . GLU A 1 82 ? 5.342 -11.650 4.563 1.00 81.19 82 GLU A C 1
ATOM 614 O O . GLU A 1 82 ? 4.461 -12.412 4.173 1.00 81.19 82 GLU A O 1
ATOM 619 N N . SER A 1 83 ? 5.027 -10.546 5.247 1.00 84.44 83 SER A N 1
ATOM 620 C CA . SER A 1 83 ? 3.643 -10.150 5.567 1.00 84.44 83 SER A CA 1
ATOM 621 C C . SER A 1 83 ? 2.951 -9.330 4.467 1.00 84.44 83 SER A C 1
ATOM 623 O O . SER A 1 83 ? 1.843 -8.827 4.675 1.00 84.44 83 SER A O 1
ATOM 625 N N . PHE A 1 84 ? 3.614 -9.138 3.328 1.00 89.00 84 PHE A N 1
ATOM 626 C CA . PHE A 1 84 ? 3.151 -8.324 2.217 1.00 89.00 84 PHE A CA 1
ATOM 627 C C . PHE A 1 84 ? 3.235 -9.108 0.913 1.00 89.00 84 PHE A C 1
ATOM 629 O O . PHE A 1 84 ? 4.244 -9.725 0.589 1.00 89.00 84 PHE A O 1
ATOM 636 N N . SER A 1 85 ? 2.173 -9.015 0.129 1.00 90.38 85 SER A N 1
ATOM 637 C CA . SER A 1 85 ? 2.101 -9.578 -1.208 1.00 90.38 85 SER A CA 1
ATOM 638 C C . SER A 1 85 ? 2.270 -8.470 -2.237 1.00 90.38 85 SER A C 1
ATOM 640 O O . SER A 1 85 ? 1.724 -7.375 -2.086 1.00 90.38 85 SER A O 1
ATOM 642 N N . CYS A 1 86 ? 3.028 -8.750 -3.294 1.00 90.19 86 CYS A N 1
ATOM 643 C CA . CYS A 1 86 ? 3.147 -7.839 -4.421 1.00 90.19 86 CYS A CA 1
ATOM 644 C C . CYS A 1 86 ? 1.878 -7.935 -5.273 1.00 90.19 86 CYS A C 1
ATOM 646 O O . CYS A 1 86 ? 1.703 -8.896 -6.019 1.00 90.19 86 CYS A O 1
ATOM 648 N N . VAL A 1 87 ? 0.974 -6.964 -5.134 1.00 89.31 87 VAL A N 1
ATOM 649 C CA . VAL A 1 87 ? -0.334 -6.978 -5.803 1.00 89.31 87 VAL A CA 1
ATOM 650 C C . VAL A 1 87 ? -0.400 -5.847 -6.818 1.00 89.31 87 VAL A C 1
ATOM 652 O O . VAL A 1 87 ? -0.045 -4.704 -6.516 1.00 89.31 87 VAL A O 1
ATOM 655 N N . SER A 1 88 ? -0.877 -6.159 -8.024 1.00 87.56 88 SER A N 1
ATOM 656 C CA . SER A 1 88 ? -1.167 -5.154 -9.047 1.00 87.56 88 SER A CA 1
ATOM 657 C C . SER A 1 88 ? -2.483 -4.455 -8.720 1.00 87.56 88 SER A C 1
ATOM 659 O O . SER A 1 88 ? -3.559 -4.880 -9.128 1.00 87.56 88 SER A O 1
ATOM 661 N N . ILE A 1 89 ? -2.382 -3.407 -7.909 1.00 85.94 89 ILE A N 1
ATOM 662 C CA . ILE A 1 89 ? -3.519 -2.571 -7.506 1.00 85.94 89 ILE A CA 1
ATOM 663 C C . ILE A 1 89 ? -3.670 -1.332 -8.392 1.00 85.94 89 ILE A C 1
ATOM 665 O O . ILE A 1 89 ? -4.763 -0.780 -8.479 1.00 85.94 89 ILE A O 1
ATOM 669 N N . ALA A 1 90 ? -2.597 -0.914 -9.070 1.00 84.50 90 ALA A N 1
ATOM 670 C CA . ALA A 1 90 ? -2.590 0.273 -9.909 1.00 84.50 90 ALA A CA 1
ATOM 671 C C . ALA A 1 90 ? -2.600 -0.098 -11.398 1.00 84.50 90 ALA A C 1
ATOM 673 O O . ALA A 1 90 ? -1.563 -0.143 -12.065 1.00 84.50 90 ALA A O 1
ATOM 674 N N . GLY A 1 91 ? -3.793 -0.419 -11.900 1.00 80.94 91 GLY A N 1
ATOM 675 C CA . GLY A 1 91 ? -4.042 -0.767 -13.301 1.00 80.94 91 GLY A CA 1
ATOM 676 C C . GLY A 1 91 ? -4.125 0.443 -14.235 1.00 80.94 91 GLY A C 1
ATOM 677 O O . GLY A 1 91 ? -3.647 1.528 -13.925 1.00 80.94 91 GLY A O 1
ATOM 678 N N . GLU A 1 92 ? -4.749 0.260 -15.396 1.00 80.00 92 GLU A N 1
ATOM 679 C CA . GLU A 1 92 ? -4.926 1.308 -16.417 1.00 80.00 92 GLU A CA 1
ATOM 680 C C . GLU A 1 92 ? -5.748 2.511 -15.951 1.00 80.00 92 GLU A C 1
ATOM 682 O O . GLU A 1 92 ? -5.566 3.605 -16.472 1.00 80.00 92 GLU A O 1
ATOM 687 N N . GLN A 1 93 ? -6.592 2.333 -14.935 1.00 79.56 93 GLN A N 1
ATOM 688 C CA . GLN A 1 93 ? -7.351 3.418 -14.318 1.00 79.56 93 GLN A CA 1
ATOM 689 C C . GLN A 1 93 ? -6.480 4.431 -13.547 1.00 79.56 93 GLN A C 1
ATOM 691 O O . GLN A 1 93 ? -6.975 5.481 -13.150 1.00 79.56 93 GLN A O 1
ATOM 696 N N . TYR A 1 94 ? -5.196 4.131 -13.322 1.00 80.88 94 TYR A N 1
ATOM 697 C CA . TYR A 1 94 ? -4.257 5.007 -12.624 1.00 80.88 94 TYR A CA 1
ATOM 698 C C . TYR A 1 94 ? -3.272 5.677 -13.594 1.00 80.88 94 TYR A C 1
ATOM 700 O O . TYR A 1 94 ? -2.907 5.115 -14.626 1.00 80.88 94 TYR A O 1
ATOM 708 N N . ASN A 1 95 ? -2.778 6.865 -13.230 1.00 79.06 95 ASN A N 1
ATOM 709 C CA . ASN A 1 95 ? -1.770 7.592 -14.012 1.00 79.06 95 ASN A CA 1
ATOM 710 C C . ASN A 1 95 ? -0.474 6.782 -14.163 1.00 79.06 95 ASN A C 1
ATOM 712 O O . ASN A 1 95 ? -0.051 6.104 -13.230 1.00 79.06 95 ASN A O 1
ATOM 716 N N . GLU A 1 96 ? 0.223 6.916 -15.293 1.00 75.62 96 GLU A N 1
ATOM 717 C CA . GLU A 1 96 ? 1.442 6.143 -15.595 1.00 75.62 96 GLU A CA 1
ATOM 718 C C . GLU A 1 96 ? 2.513 6.200 -14.496 1.00 75.62 96 GLU A C 1
ATOM 720 O O . GLU A 1 96 ? 3.141 5.184 -14.198 1.00 75.62 96 GLU A O 1
ATOM 725 N N . GLY A 1 97 ? 2.653 7.344 -13.819 1.00 75.75 97 GLY A N 1
ATOM 726 C CA . GLY A 1 97 ? 3.592 7.517 -12.704 1.00 75.75 97 GLY A CA 1
ATOM 727 C C . GLY A 1 97 ? 3.300 6.657 -11.465 1.00 75.75 97 GLY A C 1
ATOM 728 O O . GLY A 1 97 ? 4.202 6.419 -10.664 1.00 75.75 97 GLY A O 1
ATOM 729 N N . VAL A 1 98 ? 2.070 6.160 -11.314 1.00 78.44 98 VAL A N 1
ATOM 730 C CA . VAL A 1 98 ? 1.629 5.322 -10.185 1.00 78.44 98 VAL A CA 1
ATOM 731 C C . VAL A 1 98 ? 1.172 3.925 -10.611 1.00 78.44 98 VAL A C 1
ATOM 733 O O . VAL A 1 98 ? 0.765 3.135 -9.770 1.00 78.44 98 VAL A O 1
ATOM 736 N N . ARG A 1 99 ? 1.229 3.580 -11.902 1.00 86.56 99 ARG A N 1
ATOM 737 C CA . ARG A 1 99 ? 0.812 2.255 -12.392 1.00 86.56 99 ARG A CA 1
ATOM 738 C C . ARG A 1 99 ? 1.721 1.143 -11.876 1.00 86.56 99 ARG A C 1
ATOM 740 O O . ARG A 1 99 ? 2.920 1.329 -11.724 1.00 86.56 99 ARG A O 1
ATOM 747 N N . GLY A 1 100 ? 1.199 -0.059 -11.688 1.00 87.69 100 GLY A N 1
ATOM 748 C CA . GLY A 1 100 ? 1.971 -1.254 -11.356 1.00 87.69 100 GLY A CA 1
ATOM 749 C C . GLY A 1 100 ? 1.586 -1.910 -10.042 1.00 87.69 100 GLY A C 1
ATOM 750 O O . GLY A 1 100 ? 0.436 -1.864 -9.601 1.00 87.69 100 GLY A O 1
ATOM 751 N N . SER A 1 101 ? 2.560 -2.607 -9.473 1.00 89.69 101 SER A N 1
ATOM 752 C CA . SER A 1 101 ? 2.382 -3.476 -8.322 1.00 89.69 101 SER A CA 1
ATOM 753 C C . SER A 1 101 ? 3.029 -2.879 -7.088 1.00 89.69 101 SER A C 1
ATOM 755 O O . SER A 1 101 ? 4.157 -2.380 -7.126 1.00 89.69 101 SER A O 1
ATOM 757 N N . TYR A 1 102 ? 2.315 -2.978 -5.977 1.00 90.31 102 TYR A N 1
ATOM 758 C CA . TYR A 1 102 ? 2.716 -2.437 -4.689 1.00 90.31 102 TYR A CA 1
ATOM 759 C C . TYR A 1 102 ? 2.646 -3.528 -3.631 1.00 90.31 102 TYR A C 1
ATOM 761 O O . TYR A 1 102 ? 1.869 -4.479 -3.745 1.00 90.31 102 TYR A O 1
ATOM 769 N N . CYS A 1 103 ? 3.456 -3.384 -2.586 1.00 90.88 103 CYS A N 1
ATOM 770 C CA . CYS A 1 103 ? 3.401 -4.290 -1.451 1.00 90.88 103 CYS A CA 1
ATOM 771 C C . CYS A 1 103 ? 2.138 -4.013 -0.631 1.00 90.88 103 CYS A C 1
ATOM 773 O O . CYS A 1 103 ? 2.036 -3.009 0.080 1.00 90.88 103 CYS A O 1
ATOM 775 N N . VAL A 1 104 ? 1.165 -4.910 -0.701 1.00 89.88 104 VAL A N 1
ATOM 776 C CA . VAL A 1 104 ? -0.065 -4.824 0.089 1.00 89.88 104 VAL A CA 1
ATOM 777 C C . VAL A 1 104 ? 0.008 -5.850 1.209 1.00 89.88 104 VAL A C 1
ATOM 779 O O . VAL A 1 104 ? 0.488 -6.960 0.987 1.00 89.88 104 VAL A O 1
ATOM 782 N N . ARG A 1 105 ? -0.432 -5.504 2.424 1.00 87.62 105 ARG A N 1
ATOM 783 C CA . ARG A 1 105 ? -0.471 -6.473 3.525 1.00 87.62 105 ARG A CA 1
ATOM 784 C C . ARG A 1 105 ? -1.322 -7.666 3.121 1.00 87.62 105 ARG A C 1
ATOM 786 O O . ARG A 1 105 ? -2.473 -7.514 2.729 1.00 87.62 105 ARG A O 1
ATOM 793 N N . THR A 1 106 ? -0.789 -8.868 3.283 1.00 84.19 106 THR A N 1
ATOM 794 C CA . THR A 1 106 ? -1.514 -10.084 2.902 1.00 84.19 106 THR A CA 1
ATOM 795 C C . THR A 1 106 ? -2.841 -10.200 3.668 1.00 84.19 106 THR A C 1
ATOM 797 O O . THR A 1 106 ? -3.849 -10.603 3.096 1.00 84.19 106 THR A O 1
ATOM 800 N N . SER A 1 107 ? -2.878 -9.744 4.926 1.00 79.44 107 SER A N 1
ATOM 801 C CA . SER A 1 107 ? -4.096 -9.707 5.745 1.00 79.44 107 SER A CA 1
ATOM 802 C C . SER A 1 107 ? -5.214 -8.850 5.142 1.00 79.44 107 SER A C 1
ATOM 804 O O . SER A 1 107 ? -6.368 -9.238 5.238 1.00 79.44 107 SER A O 1
ATOM 806 N N . THR A 1 108 ? -4.906 -7.716 4.500 1.00 75.62 108 THR A N 1
ATOM 807 C CA . THR A 1 108 ? -5.938 -6.863 3.882 1.00 75.62 108 THR A CA 1
ATOM 808 C C . THR A 1 108 ? -6.378 -7.389 2.517 1.00 75.62 108 THR A C 1
ATOM 810 O O . THR A 1 108 ? -7.543 -7.249 2.147 1.00 75.62 108 THR A O 1
ATOM 813 N N . VAL A 1 109 ? -5.475 -8.044 1.781 1.00 74.81 109 VAL A N 1
ATOM 814 C CA . VAL A 1 109 ? -5.783 -8.705 0.502 1.00 74.81 109 VAL A CA 1
ATOM 815 C C . VAL A 1 109 ? -6.733 -9.889 0.704 1.00 74.81 109 VAL A C 1
ATOM 817 O O . VAL A 1 109 ? -7.675 -10.045 -0.067 1.00 74.81 109 VAL A O 1
ATOM 820 N N . GLN A 1 110 ? -6.528 -10.698 1.748 1.00 60.88 110 GLN A N 1
ATOM 821 C CA . GLN A 1 110 ? -7.387 -11.854 2.035 1.00 60.88 110 GLN A CA 1
ATOM 822 C C . GLN A 1 110 ? -8.805 -11.443 2.451 1.00 60.88 110 GLN A C 1
ATOM 824 O O . GLN A 1 110 ? -9.771 -12.018 1.957 1.00 60.88 110 GLN A O 1
ATOM 829 N N . THR A 1 111 ? -8.954 -10.394 3.267 1.00 56.31 111 THR A N 1
ATOM 830 C CA . THR A 1 111 ? -10.278 -9.854 3.628 1.00 56.31 111 THR A CA 1
ATOM 831 C C . THR A 1 111 ? -11.049 -9.355 2.402 1.00 56.31 111 THR A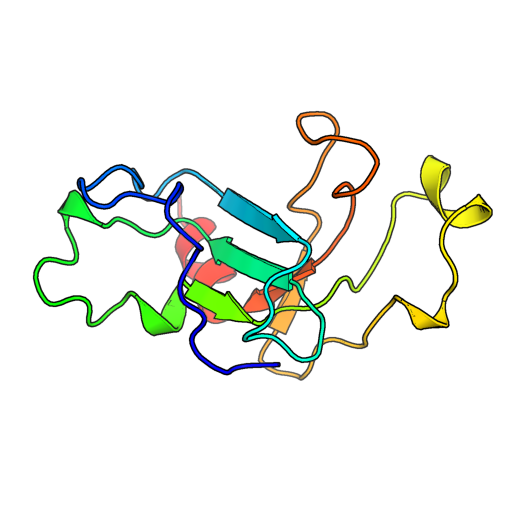 C 1
ATOM 833 O O . THR A 1 111 ? -12.264 -9.487 2.325 1.00 56.31 111 THR A O 1
ATOM 836 N N . ALA A 1 112 ? -10.340 -8.827 1.403 1.00 52.03 112 ALA A N 1
ATOM 837 C CA . ALA A 1 112 ? -10.905 -8.329 0.152 1.00 52.03 112 ALA A CA 1
ATOM 838 C C . ALA A 1 112 ? -11.355 -9.424 -0.840 1.00 52.03 112 ALA A C 1
ATOM 840 O O . ALA A 1 112 ? -12.031 -9.088 -1.814 1.00 52.03 112 ALA A O 1
ATOM 841 N N . ALA A 1 113 ? -10.960 -10.684 -0.625 1.00 46.44 113 ALA A N 1
ATOM 842 C CA . ALA A 1 113 ? -11.160 -11.806 -1.546 1.00 46.44 113 ALA A CA 1
ATOM 843 C C . ALA A 1 113 ? -12.255 -12.795 -1.099 1.00 46.44 113 ALA A C 1
ATOM 845 O O . ALA A 1 113 ? -12.348 -13.887 -1.657 1.00 46.44 113 ALA A O 1
ATOM 846 N N . THR A 1 114 ? -13.074 -12.432 -0.109 1.00 31.25 114 THR A N 1
ATOM 847 C CA . THR A 1 114 ? -14.197 -13.271 0.336 1.00 31.25 114 THR A CA 1
ATOM 848 C C . THR A 1 114 ? -15.474 -12.822 -0.394 1.00 31.25 114 THR A C 1
ATOM 850 O O . THR A 1 114 ? -15.889 -11.685 -0.164 1.00 31.25 114 THR A O 1
ATOM 853 N N . PRO A 1 115 ? -16.050 -13.625 -1.313 1.00 37.78 115 PRO A N 1
ATOM 854 C CA . PRO A 1 115 ? -17.393 -13.398 -1.852 1.00 37.78 115 PRO A CA 1
ATOM 855 C C . PRO A 1 115 ? -18.494 -13.716 -0.832 1.00 37.78 115 PRO A C 1
ATOM 857 O O . PRO A 1 115 ? -18.235 -14.514 0.100 1.00 37.78 115 PRO A O 1
#

Sequence (115 aa):
MNQPCSPGRDGGSAGCFLGTEIYIETQSLECRSRICLVYRYPEETDRTGAERPKHVYCTCRCGVPPSLAATTESSVLCTCPESFSCVSIAGEQYNEGVRGSYCVRTSTVQTAATP

Secondary structure (DSSP, 8-state):
--SPP---SSS-SS---BSS-EEEEES-TTSTTSEEEEES-BTTT-TTSSSHHHHEEEE-EEE--HHHHTTS-GGG--PPPTTEEEEEEE-TTS-GGG-EEEEEEHHHHHHTT--

pLDDT: mean 77.11, std 12.59, range [31.25, 90.88]

Radius of gyration: 13.76 Å; chains: 1; bounding box: 34×30×38 Å